Protein AF-L5MKH7-F1 (afdb_monomer)

Radius of gyration: 33.45 Å; Cα contacts (8 Å, |Δi|>4): 125; chains: 1; bounding box: 56×80×79 Å

Solvent-accessible surface area (backbone atoms only — not comparable to full-atom values): 9484 Å² total; per-residue (Å²): 92,36,22,40,96,85,32,72,71,40,49,62,42,50,81,68,55,68,74,52,96,95,41,61,68,57,68,77,63,42,75,73,39,58,32,54,91,97,32,40,21,28,35,44,49,74,45,90,51,92,74,66,43,78,49,75,42,75,65,68,47,68,37,52,95,74,58,90,69,79,82,78,79,76,71,70,81,72,70,78,72,86,74,72,82,75,89,72,65,90,83,62,78,88,72,82,73,79,80,83,74,78,87,74,82,89,78,89,82,89,82,89,88,79,89,77,92,77,86,88,89,83,74,96,78,76,82,82,83,90,86,88,79,137

Nearest PDB structures (foldseek):
  3wtw-assembly1_A  TM=1.003E+00  e=3.083E-09  Mus musculus
  4l18-assembly1_A  TM=1.006E+00  e=6.852E-09  Mus musculus
  3wtu-assembly2_F  TM=1.003E+00  e=6.443E-09  Mus musculus
  3wts-assembly1_A  TM=1.004E+00  e=6.443E-09  Mus musculus
  4l0z-assembly1_A  TM=9.399E-01  e=3.486E-09  Mus musculus

InterPro domains:
  IPR000040 Acute myeloid leukemia 1 protein (AML1)/Runt [PR00967] (5-26)
  IPR000040 Acute myeloid leukemia 1 protein (AML1)/Runt [PR00967] (27-48)
  IPR000040 Acute myeloid leukemia 1 protein (AML1)/Runt [PR00967] (49-71)
  IPR000040 Acute myeloid leukemia 1 protein (AML1)/Runt [PTHR11950] (1-76)
  IPR008967 p53-like transcription factor, DNA-binding domain superfamily [SSF49417] (1-72)
  IPR012346 p53/RUNT-type transcription factor, DNA-binding domain superfamily [G3DSA:2.60.40.720] (1-79)
  IPR013524 Runt domain [PF00853] (1-73)
  IPR013524 Runt domain [PS51062] (1-73)

Organism: Myotis davidii (NCBI:txid225400)

Structure (mmCIF, N/CA/C/O backbone):
data_AF-L5MKH7-F1
#
_entry.id   AF-L5MKH7-F1
#
loop_
_atom_site.group_PDB
_atom_site.id
_atom_site.type_symbol
_atom_site.label_atom_id
_atom_site.label_alt_id
_atom_site.label_comp_id
_atom_site.label_asym_id
_atom_site.label_entity_id
_atom_site.label_seq_id
_atom_site.pdbx_PDB_ins_code
_atom_site.Cartn_x
_atom_site.Cartn_y
_atom_site.Cartn_z
_atom_site.occupancy
_atom_site.B_iso_or_equiv
_atom_site.auth_seq_id
_atom_site.auth_comp_id
_atom_site.auth_asym_id
_atom_site.auth_atom_id
_atom_site.pdbx_PDB_model_num
ATOM 1 N N . MET A 1 1 ? -1.348 2.258 4.300 1.00 97.75 1 MET A N 1
ATOM 2 C CA . MET A 1 1 ? -1.123 2.761 2.923 1.00 97.75 1 MET A CA 1
ATOM 3 C C . MET A 1 1 ? 0.370 2.754 2.624 1.00 97.75 1 MET A C 1
ATOM 5 O O . MET A 1 1 ? 1.157 2.694 3.566 1.00 97.75 1 MET A O 1
ATOM 9 N N . ALA A 1 2 ? 0.755 2.807 1.351 1.00 98.69 2 ALA A N 1
ATOM 10 C CA . ALA A 1 2 ? 2.147 2.910 0.920 1.00 98.69 2 ALA A CA 1
ATOM 11 C C . ALA A 1 2 ? 2.246 3.872 -0.269 1.00 98.69 2 ALA A C 1
ATOM 13 O O . ALA A 1 2 ? 1.398 3.807 -1.154 1.00 98.69 2 ALA A O 1
ATOM 14 N N . GLY A 1 3 ? 3.257 4.737 -0.297 1.00 98.75 3 GLY A N 1
ATOM 15 C CA . GLY A 1 3 ? 3.422 5.692 -1.393 1.00 98.75 3 GLY A CA 1
ATOM 16 C C . GLY A 1 3 ? 4.777 6.394 -1.415 1.00 98.75 3 GLY A C 1
ATOM 17 O O . GLY A 1 3 ? 5.546 6.320 -0.451 1.00 98.75 3 GLY A O 1
ATOM 18 N N . ASN A 1 4 ? 5.092 7.024 -2.546 1.00 98.75 4 ASN A N 1
ATOM 19 C CA . ASN A 1 4 ? 6.253 7.888 -2.778 1.00 98.75 4 ASN A CA 1
ATOM 20 C C . ASN A 1 4 ? 6.036 8.776 -4.024 1.00 98.75 4 ASN A C 1
ATOM 22 O O . ASN A 1 4 ? 4.944 8.796 -4.587 1.00 98.75 4 ASN A O 1
ATOM 26 N N . ASP A 1 5 ? 7.083 9.472 -4.475 1.00 98.19 5 ASP A N 1
ATOM 27 C CA . ASP A 1 5 ? 7.014 10.401 -5.615 1.00 98.19 5 ASP A CA 1
ATOM 28 C C . ASP A 1 5 ? 6.689 9.733 -6.964 1.00 98.19 5 ASP A C 1
ATOM 30 O O . ASP A 1 5 ? 6.212 10.400 -7.875 1.00 98.19 5 ASP A O 1
ATOM 34 N N . GLU A 1 6 ? 6.966 8.433 -7.134 1.00 97.94 6 GLU A N 1
ATOM 35 C CA . GLU A 1 6 ? 6.632 7.712 -8.378 1.00 97.94 6 GLU A CA 1
ATOM 36 C C . GLU A 1 6 ? 5.246 7.087 -8.340 1.00 97.94 6 GLU A C 1
ATOM 38 O O . GLU A 1 6 ? 4.587 6.950 -9.368 1.00 97.94 6 GLU A O 1
ATOM 43 N N . ASN A 1 7 ? 4.815 6.668 -7.158 1.00 98.38 7 ASN A N 1
ATOM 44 C CA . ASN A 1 7 ? 3.531 6.039 -6.960 1.00 98.38 7 ASN A CA 1
ATOM 45 C C . ASN A 1 7 ? 2.938 6.575 -5.662 1.00 98.38 7 ASN A C 1
ATOM 47 O O . ASN A 1 7 ? 3.249 6.093 -4.571 1.00 98.38 7 ASN A O 1
ATOM 51 N N . TYR A 1 8 ? 2.106 7.607 -5.812 1.00 98.38 8 TYR A N 1
ATOM 52 C CA . TYR A 1 8 ? 1.513 8.352 -4.704 1.00 98.38 8 TYR A CA 1
ATOM 53 C C . TYR A 1 8 ? 0.721 7.449 -3.749 1.00 98.38 8 TYR A C 1
ATOM 55 O O . TYR A 1 8 ? 0.785 7.627 -2.534 1.00 98.38 8 TYR A O 1
ATOM 63 N N . SER A 1 9 ? 0.015 6.450 -4.288 1.00 98.25 9 SER A N 1
ATOM 64 C CA . SER A 1 9 ? -0.755 5.480 -3.511 1.00 98.25 9 SER A CA 1
ATOM 65 C C . SER A 1 9 ? -0.691 4.111 -4.178 1.00 98.25 9 SER A C 1
ATOM 67 O O . SER A 1 9 ? -1.387 3.831 -5.154 1.00 98.25 9 SER A O 1
ATOM 69 N N . ALA A 1 10 ? 0.182 3.256 -3.656 1.00 98.56 10 ALA A N 1
ATOM 70 C CA . ALA A 1 10 ? 0.406 1.930 -4.193 1.00 98.56 10 ALA A CA 1
ATOM 71 C C . ALA A 1 10 ? -0.754 0.985 -3.871 1.00 98.56 10 ALA A C 1
ATOM 73 O O . ALA A 1 10 ? -1.276 0.969 -2.755 1.00 98.56 10 ALA A O 1
ATOM 74 N N . GLU A 1 11 ? -1.094 0.126 -4.831 1.00 98.69 11 GLU A N 1
ATOM 75 C CA . GLU A 1 11 ? -2.046 -0.955 -4.611 1.00 98.69 11 GLU A CA 1
ATOM 76 C C . GLU A 1 11 ? -1.488 -1.967 -3.598 1.00 98.69 11 GLU A C 1
ATOM 78 O O . GLU A 1 11 ? -0.362 -2.467 -3.733 1.00 98.69 11 GLU A O 1
ATOM 83 N N . LEU A 1 12 ? -2.300 -2.280 -2.590 1.00 98.75 12 LEU A N 1
ATOM 84 C CA . LEU A 1 12 ? -2.004 -3.239 -1.533 1.00 98.75 12 LEU A CA 1
ATOM 85 C C . LEU A 1 12 ? -3.123 -4.278 -1.452 1.00 98.75 12 LEU A C 1
ATOM 87 O O . LEU A 1 12 ? -4.291 -3.964 -1.671 1.00 98.75 12 LEU A O 1
ATOM 91 N N . ARG A 1 13 ? -2.780 -5.500 -1.043 1.00 98.75 13 ARG A N 1
ATOM 92 C CA . ARG A 1 13 ? -3.757 -6.535 -0.675 1.00 98.75 13 ARG A CA 1
ATOM 93 C C . ARG A 1 13 ? -3.652 -6.831 0.812 1.00 98.75 13 ARG A C 1
ATOM 95 O O . ARG A 1 13 ? -2.552 -6.824 1.360 1.00 98.75 13 ARG A O 1
ATOM 102 N N . ASN A 1 14 ? -4.794 -7.101 1.444 1.00 98.56 14 ASN A N 1
ATOM 103 C CA . ASN A 1 14 ? -4.900 -7.408 2.876 1.00 98.56 14 ASN A CA 1
ATOM 104 C C . ASN A 1 14 ? -4.298 -6.303 3.769 1.00 98.56 14 ASN A C 1
ATOM 106 O O . ASN A 1 14 ? -3.622 -6.568 4.760 1.00 98.56 14 ASN A O 1
ATOM 110 N N . ALA A 1 15 ? -4.536 -5.039 3.401 1.00 98.56 15 ALA A N 1
ATOM 111 C CA . ALA A 1 15 ? -3.959 -3.854 4.043 1.00 98.56 15 ALA A CA 1
ATOM 112 C C . ALA A 1 15 ? -4.721 -3.354 5.282 1.00 98.56 15 ALA A C 1
ATOM 114 O O . ALA A 1 15 ? -4.482 -2.239 5.747 1.00 98.56 15 ALA A O 1
ATOM 115 N N . THR A 1 16 ? -5.619 -4.172 5.827 1.00 98.56 16 THR A N 1
ATOM 116 C CA . THR A 1 16 ? -6.414 -3.864 7.017 1.00 98.56 16 THR A CA 1
ATOM 117 C C . THR A 1 16 ? -6.338 -5.039 7.980 1.00 98.56 16 THR A C 1
ATOM 119 O O . THR A 1 16 ? -6.449 -6.192 7.571 1.00 98.56 16 THR A O 1
ATOM 122 N N . ALA A 1 17 ? -6.149 -4.744 9.262 1.00 98.56 17 ALA A N 1
ATOM 123 C CA . ALA A 1 17 ? -6.138 -5.726 10.335 1.00 98.56 17 ALA A CA 1
ATOM 124 C C . ALA A 1 17 ? -6.850 -5.153 11.562 1.00 98.56 17 ALA A C 1
ATOM 126 O O . ALA A 1 17 ? -6.769 -3.953 11.828 1.00 98.56 17 ALA A O 1
ATOM 127 N N . ALA A 1 18 ? -7.529 -6.016 12.316 1.00 98.31 18 ALA A N 1
ATOM 128 C CA . ALA A 1 18 ? -8.102 -5.646 13.602 1.00 98.31 18 ALA A CA 1
ATOM 129 C C . ALA A 1 18 ? -7.014 -5.637 14.686 1.00 98.31 18 ALA A C 1
ATOM 131 O O . ALA A 1 18 ? -6.153 -6.519 14.727 1.00 98.31 18 ALA A O 1
ATOM 132 N N . MET A 1 19 ? -7.070 -4.649 15.577 1.00 98.38 19 MET A N 1
ATOM 133 C CA . MET A 1 19 ? -6.219 -4.590 16.763 1.00 98.38 19 MET A CA 1
ATOM 134 C C . MET A 1 19 ? -6.730 -5.586 17.813 1.00 98.38 19 MET A C 1
ATOM 136 O O . MET A 1 19 ? -7.913 -5.574 18.147 1.00 98.38 19 MET A O 1
ATOM 140 N N . LYS A 1 20 ? -5.851 -6.426 18.365 1.00 98.12 20 LYS A N 1
ATOM 141 C CA . LYS A 1 20 ? -6.164 -7.327 19.483 1.00 98.12 20 LYS A CA 1
ATOM 142 C C . LYS A 1 20 ? -4.968 -7.406 20.420 1.00 98.12 20 LYS A C 1
ATOM 144 O O . LYS A 1 20 ? -3.861 -7.668 19.967 1.00 98.12 20 LYS A O 1
ATOM 149 N N . ASN A 1 21 ? -5.187 -7.205 21.719 1.00 97.94 21 ASN A N 1
ATOM 150 C CA . ASN A 1 21 ? -4.121 -7.232 22.729 1.00 97.94 21 ASN A CA 1
ATOM 151 C C . ASN A 1 21 ? -2.931 -6.334 22.337 1.00 97.94 21 ASN A C 1
ATOM 153 O O . ASN A 1 21 ? -1.787 -6.775 22.356 1.00 97.94 21 ASN A O 1
ATOM 157 N N . GLN A 1 22 ? -3.217 -5.094 21.919 1.00 98.00 22 GLN A N 1
ATOM 158 C CA . GLN A 1 22 ? -2.225 -4.113 21.453 1.00 98.00 22 GLN A CA 1
ATOM 159 C C . GLN A 1 22 ? -1.450 -4.498 20.177 1.00 98.00 22 GLN A C 1
ATOM 161 O O . GLN A 1 22 ? -0.501 -3.808 19.811 1.00 98.00 22 GLN A O 1
ATOM 166 N N . VAL A 1 23 ? -1.854 -5.561 19.470 1.00 98.19 23 VAL A N 1
ATOM 167 C CA . VAL A 1 23 ? -1.215 -6.006 18.226 1.00 98.19 23 VAL A CA 1
ATOM 168 C C . VAL A 1 23 ? -2.235 -6.082 17.090 1.00 98.19 23 VAL A C 1
ATOM 170 O O . VAL A 1 23 ? -3.231 -6.800 17.166 1.00 98.19 23 VAL A O 1
ATOM 173 N N . ALA A 1 24 ? -1.961 -5.378 15.991 1.00 98.62 24 ALA A N 1
ATOM 174 C CA . ALA A 1 24 ? -2.672 -5.546 14.727 1.00 98.62 24 ALA A CA 1
ATOM 175 C C . ALA A 1 24 ? -1.832 -6.435 13.804 1.00 98.62 24 ALA A C 1
ATOM 177 O O . ALA A 1 24 ? -0.822 -6.004 13.246 1.00 98.62 24 ALA A O 1
ATOM 178 N N . ARG A 1 25 ? -2.228 -7.704 13.662 1.00 98.50 25 ARG A N 1
ATOM 179 C CA . ARG A 1 25 ? -1.523 -8.663 12.805 1.00 98.50 25 ARG A CA 1
ATOM 180 C C . ARG A 1 25 ? -2.178 -8.710 11.432 1.00 98.50 25 ARG A C 1
ATOM 182 O O . ARG A 1 25 ? -3.265 -9.258 11.277 1.00 98.50 25 ARG A O 1
ATOM 189 N N . PHE A 1 26 ? -1.478 -8.196 10.432 1.00 98.69 26 PHE A N 1
ATOM 190 C CA . PHE A 1 26 ? -1.881 -8.361 9.042 1.00 98.69 26 PHE A CA 1
ATOM 191 C C . PHE A 1 26 ? -1.652 -9.809 8.609 1.00 98.69 26 PHE A C 1
ATOM 193 O O . PHE A 1 26 ? -0.570 -10.369 8.806 1.00 98.69 26 PHE A O 1
ATOM 200 N N . ASN A 1 27 ? -2.680 -10.430 8.040 1.00 98.31 27 ASN A N 1
ATOM 201 C CA . ASN A 1 27 ? -2.568 -11.758 7.461 1.00 98.31 27 ASN A CA 1
ATOM 202 C C . ASN A 1 27 ? -2.218 -11.608 5.981 1.00 98.31 27 ASN A C 1
ATOM 204 O O . ASN A 1 27 ? -3.043 -11.136 5.206 1.00 98.31 27 ASN A O 1
ATOM 208 N N . ASP A 1 28 ? -0.986 -11.980 5.621 1.00 98.50 28 ASP A N 1
ATOM 209 C CA . ASP A 1 28 ? -0.523 -11.959 4.230 1.00 98.50 28 ASP A CA 1
ATOM 210 C C . ASP A 1 28 ? -0.679 -10.573 3.569 1.00 98.50 28 ASP A C 1
ATOM 212 O O . ASP A 1 28 ? -1.312 -10.421 2.524 1.00 98.50 28 ASP A O 1
ATOM 216 N N . LEU A 1 29 ? -0.137 -9.533 4.211 1.00 98.75 29 LEU A N 1
ATOM 217 C CA . LEU A 1 29 ? -0.044 -8.199 3.614 1.00 98.75 29 LEU A CA 1
ATOM 218 C C . LEU A 1 29 ? 0.830 -8.261 2.358 1.00 98.75 29 LEU A C 1
ATOM 220 O O . LEU A 1 29 ? 1.988 -8.676 2.435 1.00 98.75 29 LEU A O 1
ATOM 224 N N . ARG A 1 30 ? 0.314 -7.790 1.219 1.00 98.62 30 ARG A N 1
ATOM 225 C CA . ARG A 1 30 ? 1.069 -7.763 -0.042 1.00 98.62 30 ARG A CA 1
ATOM 226 C C . ARG A 1 30 ? 1.092 -6.385 -0.670 1.00 98.62 30 ARG A C 1
ATOM 228 O O . ARG A 1 30 ? 0.118 -5.636 -0.607 1.00 98.62 30 ARG A O 1
ATOM 235 N N . PHE A 1 31 ? 2.191 -6.117 -1.360 1.00 98.75 31 PHE A N 1
ATOM 236 C CA . PHE A 1 31 ? 2.374 -4.945 -2.201 1.00 98.75 31 PHE A CA 1
ATOM 237 C C . PHE A 1 31 ? 2.225 -5.371 -3.659 1.00 98.75 31 PHE A C 1
ATOM 239 O O . PHE A 1 31 ? 2.982 -6.218 -4.129 1.00 98.75 31 PHE A O 1
ATOM 246 N N . VAL A 1 32 ? 1.240 -4.807 -4.354 1.00 98.38 32 VAL A N 1
ATOM 247 C CA . VAL A 1 32 ? 1.026 -5.032 -5.792 1.00 98.38 32 VAL A CA 1
ATOM 248 C C . VAL A 1 32 ? 1.675 -3.898 -6.586 1.00 98.38 32 VAL A C 1
ATOM 250 O O . VAL A 1 32 ? 2.378 -4.140 -7.568 1.00 98.38 32 VAL A O 1
ATOM 253 N N . GLY A 1 33 ? 1.526 -2.657 -6.111 1.00 98.31 33 GLY A N 1
ATOM 254 C CA . GLY A 1 33 ? 2.202 -1.496 -6.681 1.00 98.31 33 GLY A CA 1
ATOM 255 C C . GLY A 1 33 ? 3.725 -1.552 -6.503 1.00 98.31 33 GLY A C 1
ATOM 256 O O . GLY A 1 33 ? 4.235 -1.901 -5.439 1.00 98.31 33 GLY A O 1
ATOM 257 N N . ARG A 1 34 ? 4.468 -1.167 -7.546 1.00 98.50 34 ARG A N 1
ATOM 258 C CA . ARG A 1 34 ? 5.938 -1.061 -7.519 1.00 98.50 34 ARG A CA 1
ATOM 259 C C . ARG A 1 34 ? 6.366 0.300 -6.979 1.00 98.50 34 ARG A C 1
ATOM 261 O O . ARG A 1 34 ? 5.709 1.298 -7.261 1.00 98.50 34 ARG A O 1
ATOM 268 N N . SER A 1 35 ? 7.485 0.336 -6.258 1.00 98.69 35 SER A N 1
ATOM 269 C CA . SER A 1 35 ? 8.003 1.565 -5.639 1.00 98.69 35 SER A CA 1
ATOM 270 C C . SER A 1 35 ? 8.983 2.345 -6.511 1.00 98.69 35 SER A C 1
ATOM 272 O O . SER A 1 35 ? 9.353 3.452 -6.132 1.00 98.69 35 SER A O 1
ATOM 274 N N . GLY A 1 36 ? 9.430 1.773 -7.632 1.00 98.44 36 GLY A N 1
ATOM 275 C CA 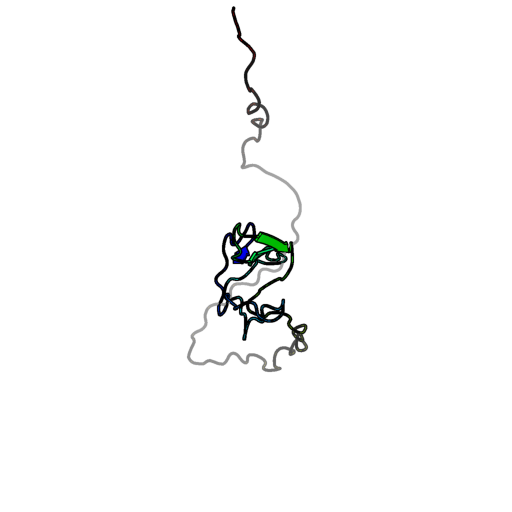. GLY A 1 36 ? 10.404 2.403 -8.527 1.00 98.44 36 GLY A CA 1
ATOM 276 C C . GLY A 1 36 ? 11.817 1.830 -8.453 1.00 98.44 36 GLY A C 1
ATOM 277 O O . GLY A 1 36 ? 12.195 1.128 -7.509 1.00 98.44 36 GLY A O 1
ATOM 278 N N . ARG A 1 37 ? 12.640 2.122 -9.469 1.00 97.62 37 ARG A N 1
ATOM 279 C CA . ARG A 1 37 ? 14.051 1.696 -9.486 1.00 97.62 37 ARG A CA 1
ATOM 280 C C . ARG A 1 37 ? 14.832 2.494 -8.444 1.00 97.62 37 ARG A C 1
ATOM 282 O O . ARG A 1 37 ? 14.964 3.703 -8.554 1.00 97.62 37 ARG A O 1
ATOM 289 N N . GLY A 1 38 ? 15.387 1.799 -7.451 1.00 97.69 38 GLY A N 1
ATOM 290 C CA . GLY A 1 38 ? 16.185 2.430 -6.392 1.00 97.69 38 GLY A CA 1
ATOM 291 C C . GLY A 1 38 ? 15.370 3.257 -5.391 1.00 97.69 38 GLY A C 1
ATOM 292 O O . GLY A 1 38 ? 15.965 3.932 -4.559 1.00 97.69 38 GLY A O 1
ATOM 293 N N . LYS A 1 39 ? 14.033 3.189 -5.440 1.00 98.56 39 LYS A N 1
ATOM 294 C CA . LYS A 1 39 ? 13.133 3.949 -4.568 1.00 98.56 39 LYS A CA 1
ATOM 295 C C . LYS A 1 39 ? 12.351 3.030 -3.640 1.00 98.56 39 LYS A C 1
ATOM 297 O O . LYS A 1 39 ? 11.961 1.931 -4.031 1.00 98.56 39 LYS A O 1
ATOM 302 N N . SER A 1 40 ? 12.102 3.497 -2.423 1.00 98.81 40 SER A N 1
ATOM 303 C CA . SER A 1 40 ? 11.302 2.796 -1.414 1.00 98.81 40 SER A CA 1
ATOM 304 C C . SER A 1 40 ? 9.961 3.495 -1.214 1.00 98.81 40 SER A C 1
ATOM 306 O O . SER A 1 40 ? 9.839 4.697 -1.452 1.00 98.81 40 SER A O 1
ATOM 308 N N . PHE A 1 41 ? 8.963 2.759 -0.744 1.00 98.88 41 PHE A N 1
ATOM 309 C CA . PHE A 1 41 ? 7.737 3.336 -0.217 1.00 98.88 41 PHE A CA 1
ATOM 310 C C . PHE A 1 41 ? 7.941 3.918 1.177 1.00 98.88 41 PHE A C 1
ATOM 312 O O . PHE A 1 41 ? 8.712 3.398 1.987 1.00 98.88 41 PHE A O 1
ATOM 319 N N . THR A 1 42 ? 7.183 4.968 1.462 1.00 98.88 42 THR A N 1
ATOM 320 C CA . THR A 1 42 ? 6.826 5.382 2.814 1.00 98.88 42 THR A CA 1
ATOM 321 C C . THR A 1 42 ? 5.510 4.702 3.183 1.00 98.88 42 THR A C 1
ATOM 323 O O . THR A 1 42 ? 4.563 4.727 2.396 1.00 98.88 42 THR A O 1
ATOM 326 N N . LEU A 1 43 ? 5.448 4.067 4.355 1.00 98.75 43 LEU A N 1
ATOM 327 C CA . LEU A 1 43 ? 4.217 3.473 4.876 1.00 98.75 43 LEU A CA 1
ATOM 328 C C . LEU A 1 43 ? 3.496 4.470 5.773 1.00 98.75 43 LEU A C 1
ATOM 330 O O . LEU A 1 43 ? 4.115 5.080 6.639 1.00 98.75 43 LEU A O 1
ATOM 334 N N . THR A 1 44 ? 2.183 4.558 5.615 1.00 98.75 44 THR A N 1
ATOM 335 C CA . THR A 1 44 ? 1.293 5.278 6.530 1.00 98.75 44 THR A CA 1
ATOM 336 C C . THR A 1 44 ? 0.409 4.255 7.224 1.00 98.75 44 THR A C 1
ATOM 338 O O . THR A 1 44 ? -0.388 3.568 6.573 1.00 98.75 44 THR A O 1
ATOM 341 N N . ILE A 1 45 ? 0.583 4.123 8.535 1.00 98.69 45 ILE A N 1
ATOM 342 C CA . ILE A 1 45 ? -0.162 3.217 9.403 1.00 98.69 45 ILE A CA 1
ATOM 343 C C . ILE A 1 45 ? -1.182 4.059 10.158 1.00 98.69 45 ILE A C 1
ATOM 345 O O . ILE A 1 45 ? -0.820 4.928 10.947 1.00 98.69 45 ILE A O 1
ATOM 349 N N . THR A 1 46 ? -2.459 3.792 9.914 1.00 98.62 46 THR A N 1
ATOM 350 C CA . THR A 1 46 ? -3.565 4.465 10.595 1.00 98.62 46 THR A CA 1
ATOM 351 C C . THR A 1 46 ? -4.186 3.502 11.592 1.00 98.62 46 THR A C 1
ATOM 353 O O . THR A 1 46 ? -4.615 2.410 11.217 1.00 98.62 46 THR A O 1
ATOM 356 N N . VAL A 1 47 ? -4.251 3.912 12.856 1.00 98.56 47 VAL A N 1
ATOM 357 C CA . VAL A 1 47 ? -5.008 3.224 13.901 1.00 98.56 47 VAL A CA 1
ATOM 358 C C . VAL A 1 47 ? -6.304 3.999 14.112 1.00 98.56 47 VAL A C 1
ATOM 360 O O . VAL A 1 47 ? -6.289 5.161 14.520 1.00 98.56 47 VAL A O 1
ATOM 363 N N . PHE A 1 48 ? -7.434 3.360 13.809 1.00 98.38 48 PHE A N 1
ATOM 364 C CA . PHE A 1 48 ? -8.768 3.961 13.899 1.00 98.38 48 PHE A CA 1
ATOM 365 C C . PHE A 1 48 ? -9.278 4.007 15.348 1.00 98.38 48 PHE A C 1
ATOM 367 O O . PHE A 1 48 ? -10.204 3.295 15.725 1.00 98.38 48 PHE A O 1
ATOM 374 N N . THR A 1 49 ? -8.640 4.833 16.174 1.00 98.25 49 THR A N 1
ATOM 375 C CA . THR A 1 49 ? -9.164 5.278 17.474 1.00 98.25 49 THR A CA 1
ATOM 376 C C . THR A 1 49 ? -10.011 6.544 17.309 1.00 98.25 49 THR A C 1
ATOM 378 O O . THR A 1 49 ? -10.156 7.056 16.199 1.00 98.25 49 THR A O 1
ATOM 381 N N . ASN A 1 50 ? -10.558 7.074 18.406 1.00 97.19 50 ASN A N 1
ATOM 382 C CA . ASN A 1 50 ? -11.179 8.397 18.426 1.00 97.19 50 ASN A CA 1
ATOM 383 C C . ASN A 1 50 ? -10.388 9.331 19.368 1.00 97.19 50 ASN A C 1
ATOM 385 O O . ASN A 1 50 ? -10.498 9.157 20.583 1.00 97.19 50 ASN A O 1
ATOM 389 N N . PRO A 1 51 ? -9.577 10.276 18.849 1.00 98.06 51 PRO A N 1
ATOM 390 C CA . PRO A 1 51 ? -9.326 10.564 17.429 1.00 98.06 51 PRO A CA 1
ATOM 391 C C . PRO A 1 51 ? -8.421 9.514 16.745 1.00 98.06 51 PRO A C 1
ATOM 393 O O . PRO A 1 51 ? -7.710 8.779 17.442 1.00 98.06 51 PRO A O 1
ATOM 396 N N . PRO A 1 52 ? -8.412 9.417 15.399 1.00 98.50 52 PRO A N 1
ATOM 397 C CA . PRO A 1 52 ? -7.506 8.525 14.676 1.00 98.50 52 PRO A CA 1
ATOM 398 C C . PRO A 1 52 ? -6.037 8.885 14.908 1.00 98.50 52 PRO A C 1
ATOM 400 O O . PRO A 1 52 ? -5.670 10.058 14.930 1.00 98.50 52 PRO A O 1
ATOM 403 N 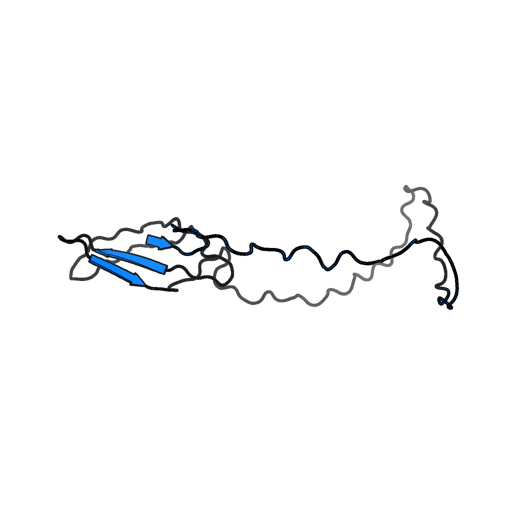N . GLN A 1 53 ? -5.185 7.871 15.030 1.00 98.56 53 GLN A N 1
ATOM 404 C CA . GLN A 1 53 ? -3.741 8.038 15.188 1.00 98.56 53 GLN A CA 1
ATOM 405 C C . GLN A 1 53 ? -3.023 7.593 13.915 1.00 98.56 53 GLN A C 1
ATOM 407 O O . GLN A 1 53 ? -3.367 6.564 13.328 1.00 98.56 53 GLN A O 1
ATOM 412 N N . VAL A 1 54 ? -2.018 8.356 13.486 1.00 98.56 54 VAL A N 1
ATOM 413 C CA . VAL A 1 54 ? -1.253 8.079 12.264 1.00 98.56 54 VAL A CA 1
ATOM 414 C C . VAL A 1 54 ? 0.231 7.998 12.592 1.00 98.56 54 VAL A C 1
ATOM 416 O O . VAL A 1 54 ? 0.795 8.921 13.172 1.00 98.56 54 VAL A O 1
ATOM 419 N N . ALA A 1 55 ? 0.862 6.902 12.183 1.00 98.62 55 ALA A N 1
ATOM 420 C CA . ALA A 1 55 ? 2.302 6.711 12.239 1.00 98.62 55 ALA A CA 1
ATOM 421 C C . ALA A 1 55 ? 2.855 6.517 10.825 1.00 98.62 55 ALA A C 1
ATOM 423 O O . ALA A 1 55 ? 2.271 5.802 10.007 1.00 98.62 55 ALA A O 1
ATOM 424 N N . THR A 1 56 ? 4.002 7.129 10.545 1.00 98.62 56 THR A N 1
ATOM 425 C CA . THR A 1 56 ? 4.639 7.074 9.227 1.00 98.62 56 THR A CA 1
ATOM 426 C C . THR A 1 56 ? 5.994 6.395 9.332 1.00 98.62 56 THR A C 1
ATOM 428 O O . THR A 1 56 ? 6.804 6.751 10.184 1.00 98.62 56 THR A O 1
ATOM 431 N N . TYR A 1 57 ? 6.261 5.438 8.445 1.00 98.75 57 TYR A N 1
ATOM 432 C CA . TYR A 1 57 ? 7.562 4.790 8.337 1.00 98.75 57 TYR A CA 1
ATOM 433 C C . TYR A 1 57 ? 8.187 5.070 6.971 1.00 98.75 57 TYR A C 1
ATOM 435 O O . TYR A 1 57 ? 7.794 4.512 5.944 1.00 98.75 57 TYR A O 1
ATOM 443 N N . HIS A 1 58 ? 9.159 5.977 6.961 1.00 98.75 58 HIS A N 1
ATOM 444 C CA . HIS A 1 58 ? 9.827 6.433 5.749 1.00 98.75 58 HIS A CA 1
ATOM 445 C C . HIS A 1 58 ? 10.808 5.400 5.198 1.00 98.75 58 HIS A C 1
ATOM 447 O O . HIS A 1 58 ? 11.553 4.772 5.948 1.00 98.75 58 HIS A O 1
ATOM 453 N N . ARG A 1 59 ? 10.860 5.294 3.863 1.00 98.31 59 ARG A N 1
ATOM 454 C CA . ARG A 1 59 ? 11.784 4.413 3.121 1.00 98.31 59 ARG A CA 1
ATOM 455 C C . ARG A 1 59 ? 11.742 2.946 3.583 1.00 98.31 59 ARG A C 1
ATOM 457 O O . ARG A 1 59 ? 12.758 2.260 3.539 1.00 98.31 59 ARG A O 1
ATOM 464 N N . ALA A 1 60 ? 10.569 2.472 3.989 1.00 98.56 60 ALA A N 1
ATOM 465 C CA . ALA A 1 60 ? 10.398 1.186 4.653 1.00 98.56 60 ALA A CA 1
ATOM 466 C C . ALA A 1 60 ? 10.704 -0.018 3.749 1.00 98.56 60 ALA A C 1
ATOM 468 O O . ALA A 1 60 ? 11.298 -0.991 4.202 1.00 98.56 60 ALA A O 1
ATOM 469 N N . ILE A 1 61 ? 10.289 0.017 2.476 1.00 98.69 61 ILE A N 1
ATOM 470 C CA . ILE A 1 61 ? 10.414 -1.147 1.589 1.00 98.69 61 ILE A CA 1
ATOM 471 C C . ILE A 1 61 ? 10.512 -0.752 0.119 1.00 98.69 61 ILE A C 1
ATOM 473 O O . ILE A 1 61 ? 9.820 0.156 -0.337 1.00 98.69 61 ILE A O 1
ATOM 477 N N . LYS A 1 62 ? 11.354 -1.458 -0.637 1.00 98.62 62 LYS A N 1
ATOM 478 C CA . LYS A 1 62 ? 11.424 -1.366 -2.098 1.00 98.62 62 LYS A CA 1
ATOM 479 C C . LYS A 1 62 ? 10.694 -2.552 -2.719 1.00 98.62 62 LYS A C 1
ATOM 481 O O . LYS A 1 62 ? 11.044 -3.695 -2.438 1.00 98.62 62 LYS A O 1
ATOM 486 N N . ILE A 1 63 ? 9.746 -2.274 -3.608 1.00 98.62 63 ILE A N 1
ATOM 487 C CA . ILE A 1 63 ? 8.952 -3.274 -4.321 1.00 98.62 63 ILE A CA 1
ATOM 488 C C . ILE A 1 63 ? 9.254 -3.197 -5.816 1.00 98.62 63 ILE A C 1
ATOM 490 O O . ILE A 1 63 ? 9.005 -2.192 -6.487 1.00 98.62 63 ILE A O 1
ATOM 494 N N . THR A 1 64 ? 9.786 -4.293 -6.346 1.00 98.00 64 THR A N 1
ATOM 495 C CA . THR A 1 64 ? 10.096 -4.496 -7.765 1.00 98.00 64 THR A CA 1
ATOM 496 C C . THR A 1 64 ? 9.545 -5.843 -8.213 1.00 98.00 64 THR A C 1
ATOM 498 O O . THR A 1 64 ? 9.365 -6.717 -7.377 1.00 98.00 64 THR A O 1
ATOM 501 N N . VAL A 1 65 ? 9.332 -6.037 -9.519 1.00 97.75 65 VAL A N 1
ATOM 502 C CA . VAL A 1 65 ? 8.791 -7.300 -10.071 1.00 97.75 65 VAL A CA 1
ATOM 503 C C . VAL A 1 65 ? 9.598 -8.516 -9.619 1.00 97.75 65 VAL A C 1
ATOM 505 O O . VAL A 1 65 ? 9.026 -9.467 -9.106 1.00 97.75 65 VAL A O 1
ATOM 508 N N . ASP A 1 66 ? 10.922 -8.449 -9.753 1.00 96.62 66 ASP A N 1
ATOM 509 C CA . ASP A 1 66 ? 11.805 -9.566 -9.400 1.00 96.62 66 ASP A CA 1
ATOM 510 C C . ASP A 1 66 ? 12.045 -9.702 -7.886 1.00 96.62 66 ASP A C 1
ATOM 512 O O . ASP A 1 66 ? 12.558 -10.721 -7.445 1.00 96.62 66 ASP A O 1
ATOM 516 N N . GLY A 1 67 ? 11.733 -8.676 -7.086 1.00 96.69 67 GLY A N 1
ATOM 517 C CA . GLY A 1 67 ? 12.216 -8.594 -5.703 1.00 96.69 67 GLY A CA 1
ATOM 518 C C . GLY A 1 67 ? 13.753 -8.687 -5.584 1.00 96.69 67 GLY A C 1
ATOM 519 O O . GLY A 1 67 ? 14.479 -8.312 -6.513 1.00 96.69 67 GLY A O 1
ATOM 520 N N . PRO A 1 68 ? 14.276 -9.124 -4.424 1.00 97.19 68 PRO A N 1
ATOM 521 C CA . PRO A 1 68 ? 15.665 -9.552 -4.287 1.00 97.19 68 PRO A CA 1
ATOM 522 C C . PRO A 1 68 ? 15.941 -10.727 -5.229 1.00 97.19 68 PRO A C 1
ATOM 524 O O . PRO A 1 68 ? 15.216 -11.716 -5.212 1.00 97.19 68 PRO A O 1
ATOM 527 N N . ARG A 1 69 ? 16.980 -10.610 -6.054 1.00 96.19 69 ARG A N 1
ATOM 528 C CA . ARG A 1 69 ? 17.319 -11.606 -7.071 1.00 96.19 69 ARG A CA 1
ATOM 529 C C . ARG A 1 69 ? 18.820 -11.843 -7.084 1.00 96.19 69 ARG A C 1
ATOM 531 O O . ARG A 1 69 ? 19.587 -10.882 -7.002 1.00 96.19 69 ARG A O 1
ATOM 538 N N . GLU A 1 70 ? 19.230 -13.096 -7.239 1.00 94.88 70 GLU A N 1
ATOM 539 C CA . GLU A 1 70 ? 20.629 -13.475 -7.409 1.00 94.88 70 GLU A CA 1
ATOM 540 C C . GLU A 1 70 ? 21.223 -12.827 -8.670 1.00 94.88 70 GLU A C 1
ATOM 542 O O . GLU A 1 70 ? 20.517 -12.623 -9.672 1.00 94.88 70 GLU A O 1
ATOM 547 N N . PRO A 1 71 ? 22.536 -12.532 -8.675 1.00 94.56 71 PRO A N 1
ATOM 548 C CA . PRO A 1 71 ? 23.224 -12.141 -9.893 1.00 94.56 71 PRO A CA 1
ATOM 549 C C . PRO A 1 71 ? 22.982 -13.184 -10.984 1.00 94.56 71 PRO A C 1
ATOM 551 O O . PRO A 1 71 ? 23.189 -14.383 -10.785 1.00 94.56 71 PRO A O 1
ATOM 554 N N . ARG A 1 72 ? 22.534 -12.741 -12.161 1.00 88.81 72 ARG A N 1
ATOM 555 C CA . ARG A 1 72 ? 22.398 -13.650 -13.300 1.00 88.81 72 ARG A CA 1
ATOM 556 C C . ARG A 1 72 ? 23.799 -14.087 -13.711 1.00 88.81 72 ARG A C 1
ATOM 558 O O . ARG A 1 72 ? 24.612 -13.243 -14.076 1.00 88.81 72 ARG A O 1
ATOM 565 N N . ASN A 1 73 ? 24.067 -15.391 -13.657 1.00 82.50 73 ASN A N 1
ATOM 566 C CA . ASN A 1 73 ? 25.299 -15.953 -14.192 1.00 82.50 73 ASN A CA 1
ATOM 567 C C . ASN A 1 73 ? 25.329 -15.651 -15.694 1.00 82.50 73 ASN A C 1
ATOM 569 O O . ASN A 1 73 ? 24.509 -16.169 -16.460 1.00 82.50 73 ASN A O 1
ATOM 573 N N . THR A 1 74 ? 26.232 -14.768 -16.107 1.00 71.50 74 THR A N 1
ATOM 574 C CA . THR A 1 74 ? 26.614 -14.624 -17.505 1.00 71.50 74 THR A CA 1
ATOM 575 C C . THR A 1 74 ? 27.283 -15.931 -17.885 1.00 71.50 74 THR A C 1
ATOM 577 O O . THR A 1 74 ? 28.492 -16.074 -17.703 1.00 71.50 74 THR A O 1
ATOM 580 N N . ARG A 1 75 ? 26.485 -16.912 -18.339 1.00 67.62 75 ARG A N 1
ATOM 581 C CA . ARG A 1 75 ? 27.018 -18.136 -18.932 1.00 67.62 75 ARG A CA 1
ATOM 582 C C . ARG A 1 7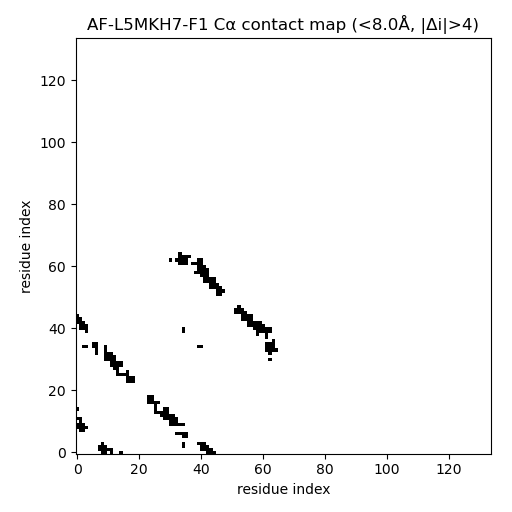5 ? 28.136 -17.705 -19.865 1.00 67.62 75 ARG A C 1
ATOM 584 O O . ARG A 1 75 ? 27.913 -16.834 -20.707 1.00 67.62 75 ARG A O 1
ATOM 591 N N . GLN A 1 76 ? 29.314 -18.273 -19.605 1.00 60.16 76 GLN A N 1
ATOM 592 C CA . GLN A 1 76 ? 30.496 -18.239 -20.452 1.00 60.16 76 GLN A CA 1
ATOM 593 C C . GLN A 1 76 ? 30.055 -18.012 -21.885 1.00 60.16 76 GLN A C 1
ATOM 595 O O . GLN A 1 76 ? 29.215 -18.777 -22.366 1.00 60.16 76 GLN A O 1
ATOM 600 N N . ILE A 1 77 ? 30.563 -16.937 -22.493 1.00 61.50 77 ILE A N 1
ATOM 601 C CA . ILE A 1 77 ? 30.492 -16.676 -23.928 1.00 61.50 77 ILE A CA 1
ATOM 602 C C . ILE A 1 77 ? 30.615 -18.041 -24.594 1.00 61.50 77 ILE A C 1
ATOM 604 O O . ILE A 1 77 ? 31.692 -18.632 -24.567 1.00 61.50 77 ILE A O 1
ATOM 608 N N . GLN A 1 78 ? 29.489 -18.600 -25.049 1.00 61.75 78 GLN A N 1
ATOM 609 C CA . GLN A 1 78 ? 29.524 -19.815 -25.839 1.00 61.75 78 GLN A CA 1
ATOM 610 C C . GLN A 1 78 ? 30.362 -19.392 -27.039 1.00 61.75 78 GLN A C 1
ATOM 612 O O . GLN A 1 78 ? 29.943 -18.449 -27.725 1.00 61.75 78 GLN A O 1
ATOM 617 N N . PRO A 1 79 ? 31.570 -19.954 -27.245 1.00 62.25 79 PRO A N 1
ATOM 618 C CA . PRO A 1 79 ? 32.267 -19.692 -28.485 1.00 62.25 79 PRO A CA 1
ATOM 619 C C . PRO A 1 79 ? 31.277 -20.022 -29.598 1.00 62.25 79 PRO A C 1
ATOM 621 O O . PRO A 1 79 ? 30.524 -20.996 -29.490 1.00 62.25 79 PRO A O 1
ATOM 624 N N . SER A 1 80 ? 31.204 -19.148 -30.603 1.00 62.91 80 SER A N 1
ATOM 625 C CA . SER A 1 80 ? 30.381 -19.388 -31.784 1.00 62.91 80 SER A CA 1
ATOM 626 C C . SER A 1 80 ? 30.558 -20.850 -32.203 1.00 62.91 80 SER A C 1
ATOM 628 O O . SER A 1 80 ? 31.709 -21.296 -32.283 1.00 62.91 80 SER A O 1
ATOM 630 N N . PRO A 1 81 ? 29.471 -21.609 -32.410 1.00 68.00 81 PRO A N 1
ATOM 631 C CA . PRO A 1 81 ? 29.587 -23.005 -32.793 1.00 68.00 81 PRO A CA 1
ATOM 632 C C . PRO A 1 81 ? 30.533 -23.171 -33.995 1.00 68.00 81 PRO A C 1
ATOM 634 O O . PRO A 1 81 ? 30.531 -22.310 -34.876 1.00 68.00 81 PRO A O 1
ATOM 637 N N . PRO A 1 82 ? 31.318 -24.258 -34.079 1.00 63.41 82 PRO A N 1
ATOM 638 C CA . PRO A 1 82 ? 32.364 -24.433 -35.090 1.00 63.41 82 PRO A CA 1
ATOM 639 C C . PRO A 1 82 ? 31.832 -24.708 -36.506 1.00 63.41 82 PRO A C 1
ATOM 641 O O . PRO A 1 82 ? 32.604 -25.115 -37.370 1.00 63.41 82 PRO A O 1
ATOM 644 N N . TRP A 1 83 ? 30.535 -24.514 -36.773 1.00 64.50 83 TRP A N 1
ATOM 645 C CA . TRP A 1 83 ? 30.021 -24.606 -38.135 1.00 64.50 83 TRP A CA 1
ATOM 646 C C . TRP A 1 83 ? 30.608 -23.457 -38.956 1.00 64.50 83 TRP A C 1
ATOM 648 O O . TRP A 1 83 ? 30.158 -22.314 -38.880 1.00 64.50 83 TRP A O 1
ATOM 658 N N . SER A 1 84 ? 31.624 -23.769 -39.758 1.00 61.59 84 SER A N 1
ATOM 659 C CA . SER A 1 84 ? 31.944 -22.992 -40.946 1.00 61.59 84 SER A CA 1
ATOM 660 C C . SER A 1 84 ? 30.678 -22.923 -41.793 1.00 61.59 84 SER A C 1
ATOM 662 O O . SER A 1 84 ? 30.104 -23.963 -42.121 1.00 61.59 84 SER A O 1
ATOM 664 N N . TYR A 1 85 ? 30.223 -21.716 -42.113 1.00 56.62 85 TYR A N 1
ATOM 665 C CA . TYR A 1 85 ? 29.142 -21.504 -43.065 1.00 56.62 85 TYR A CA 1
ATOM 666 C C . TYR A 1 85 ? 29.635 -21.965 -44.442 1.00 56.62 85 TYR A C 1
ATOM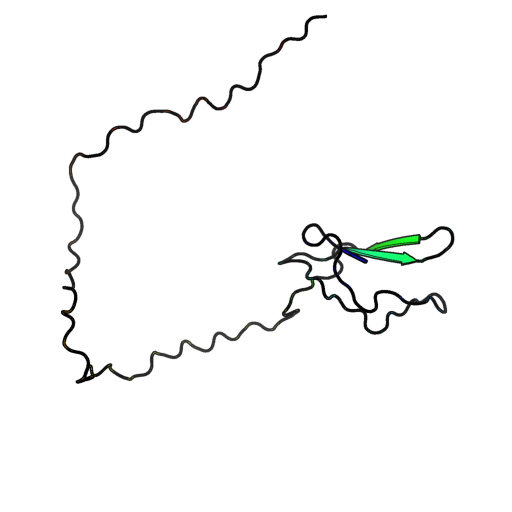 668 O O . TYR A 1 85 ? 30.191 -21.176 -45.201 1.00 56.62 85 TYR A O 1
ATOM 676 N N . ASP A 1 86 ? 29.511 -23.259 -44.737 1.00 58.97 86 ASP A N 1
ATOM 677 C CA . ASP A 1 86 ? 29.632 -23.738 -46.104 1.00 58.97 86 ASP A CA 1
ATOM 678 C C . ASP A 1 86 ? 28.401 -23.226 -46.850 1.00 58.97 86 ASP A C 1
ATOM 680 O O . ASP A 1 86 ? 27.258 -23.607 -46.588 1.00 58.97 86 ASP A O 1
ATOM 684 N N . GLN A 1 87 ? 28.641 -22.227 -47.685 1.00 50.62 87 GLN A N 1
ATOM 685 C CA . GLN A 1 87 ? 27.636 -21.417 -48.345 1.00 50.62 87 GLN A CA 1
ATOM 686 C C . GLN A 1 87 ? 27.060 -22.193 -49.537 1.00 50.62 87 GLN A C 1
ATOM 688 O O . GLN A 1 87 ? 27.270 -21.828 -50.688 1.00 50.62 87 GLN A O 1
ATOM 693 N N . SER A 1 88 ? 26.338 -23.284 -49.276 1.00 54.03 88 SER A N 1
ATOM 694 C CA . SER A 1 88 ? 25.727 -24.128 -50.312 1.00 54.03 88 SER A CA 1
ATOM 695 C C . SER A 1 88 ? 24.202 -24.230 -50.178 1.00 54.03 88 SER A C 1
ATOM 697 O O . SER A 1 88 ? 23.596 -25.278 -50.386 1.00 54.03 88 SER A O 1
ATOM 699 N N . TYR A 1 89 ? 23.528 -23.105 -49.915 1.00 50.72 89 TYR A N 1
ATOM 700 C CA . TYR A 1 89 ? 22.094 -22.999 -50.206 1.00 50.72 89 TYR A CA 1
ATOM 701 C C . TYR A 1 89 ? 21.893 -22.861 -51.721 1.00 50.72 89 TYR A C 1
ATOM 703 O O . TYR A 1 89 ? 21.826 -21.758 -52.254 1.00 50.72 89 TYR A O 1
ATOM 711 N N . GLN A 1 90 ? 21.752 -23.992 -52.415 1.00 52.38 90 GLN A N 1
ATOM 712 C CA . GLN A 1 90 ? 21.496 -24.073 -53.866 1.00 52.38 90 GLN A CA 1
ATOM 713 C C . GLN A 1 90 ? 20.182 -23.403 -54.336 1.00 52.38 90 GLN A C 1
ATOM 715 O O . GLN A 1 90 ? 19.901 -23.384 -55.528 1.00 52.38 90 GLN A O 1
ATOM 720 N N . TYR A 1 91 ? 19.377 -22.836 -53.431 1.00 52.19 91 TYR A N 1
ATOM 721 C CA . TYR A 1 91 ? 18.119 -22.150 -53.759 1.00 52.19 91 TYR A CA 1
ATOM 722 C C . TYR A 1 91 ? 18.177 -20.619 -53.672 1.00 52.19 91 TYR A C 1
ATOM 724 O O . TYR A 1 91 ? 17.209 -19.962 -54.053 1.00 52.19 91 TYR A O 1
ATOM 732 N N . LEU A 1 92 ? 19.280 -20.028 -53.200 1.00 57.34 92 LEU A N 1
ATOM 733 C CA . LEU A 1 92 ? 19.442 -18.575 -53.172 1.00 57.34 92 LEU A CA 1
ATOM 734 C C . LEU A 1 92 ? 20.472 -18.175 -54.232 1.00 57.34 92 LEU A C 1
ATOM 736 O O . LEU A 1 92 ? 21.674 -18.335 -54.032 1.00 57.34 92 LEU A O 1
ATOM 740 N N . GLY A 1 93 ? 19.994 -17.695 -55.384 1.00 55.59 93 GLY A N 1
ATOM 741 C CA . GLY A 1 93 ? 20.856 -17.157 -56.438 1.00 55.59 93 GLY A CA 1
ATOM 742 C C . GLY A 1 93 ? 21.795 -16.075 -55.894 1.00 55.59 93 GLY A C 1
ATOM 743 O O . GLY A 1 93 ? 21.438 -15.350 -54.963 1.00 55.59 93 GLY A O 1
ATOM 744 N N . SER A 1 94 ? 23.007 -15.989 -56.452 1.00 53.09 94 SER A N 1
ATOM 745 C CA . SER A 1 94 ? 24.072 -15.123 -55.943 1.00 53.09 94 SER A CA 1
ATOM 746 C C . SER A 1 94 ? 23.602 -13.673 -55.819 1.00 53.09 94 SER A C 1
ATOM 748 O O . SER A 1 94 ? 23.367 -12.994 -56.820 1.00 53.09 94 SER A O 1
ATOM 750 N N . ILE A 1 95 ? 23.516 -13.176 -54.591 1.00 55.91 95 ILE A N 1
ATOM 751 C CA . ILE A 1 95 ? 23.471 -11.740 -54.346 1.00 55.91 95 ILE A CA 1
ATOM 752 C C . ILE A 1 95 ? 24.927 -11.285 -54.423 1.00 55.91 95 ILE A C 1
ATOM 754 O O . ILE A 1 95 ? 25.766 -11.809 -53.690 1.00 55.91 95 ILE A O 1
ATOM 758 N N . ALA A 1 96 ? 25.246 -10.385 -55.355 1.00 50.97 96 ALA A N 1
ATOM 759 C CA . ALA A 1 96 ? 26.600 -9.867 -55.514 1.00 50.97 96 ALA A CA 1
ATOM 760 C C . ALA A 1 96 ? 27.110 -9.334 -54.166 1.00 50.97 96 ALA A C 1
ATOM 762 O O . ALA A 1 96 ? 26.490 -8.456 -53.562 1.00 50.97 96 ALA A O 1
ATOM 763 N N . SER A 1 97 ? 28.217 -9.894 -53.682 1.00 51.31 97 SER A N 1
ATOM 764 C CA . SER A 1 97 ? 28.866 -9.450 -52.453 1.00 51.31 97 SER A CA 1
ATOM 765 C C . SER A 1 97 ? 29.187 -7.955 -52.565 1.00 51.31 97 SER A C 1
ATOM 767 O O . SER A 1 97 ? 29.785 -7.554 -53.570 1.00 51.31 97 SER A O 1
ATOM 769 N N . PRO A 1 98 ? 28.833 -7.106 -51.582 1.00 47.66 98 PRO A N 1
ATOM 770 C CA . PRO A 1 98 ? 29.298 -5.729 -51.596 1.00 47.66 98 PRO A CA 1
ATOM 771 C C . PRO A 1 98 ? 30.830 -5.733 -51.557 1.00 47.66 98 PRO A C 1
ATOM 773 O O . PRO A 1 98 ? 31.443 -6.427 -50.745 1.00 47.66 98 PRO A O 1
ATOM 776 N N . SER A 1 99 ? 31.440 -4.985 -52.477 1.00 49.41 99 SER A N 1
ATOM 777 C CA . SER A 1 99 ? 32.890 -4.838 -52.586 1.00 49.41 99 SER A CA 1
ATOM 778 C C . SER A 1 99 ? 33.460 -4.354 -51.252 1.00 49.41 99 SER A C 1
ATOM 780 O O . SER A 1 99 ? 33.177 -3.239 -50.813 1.00 49.41 99 SER A O 1
ATOM 782 N N . VAL A 1 100 ? 34.270 -5.188 -50.600 1.00 52.69 100 VAL A N 1
ATOM 783 C CA . VAL A 1 100 ? 35.028 -4.794 -49.410 1.00 52.69 100 VAL A CA 1
ATOM 784 C C . VAL A 1 100 ? 36.104 -3.816 -49.872 1.00 52.69 100 VAL A C 1
ATOM 786 O O . VAL A 1 100 ? 37.095 -4.211 -50.481 1.00 52.69 100 VAL A O 1
ATOM 789 N N . HIS A 1 101 ? 35.896 -2.523 -49.634 1.00 39.69 101 HIS A N 1
ATOM 790 C CA . HIS A 1 101 ? 36.932 -1.529 -49.889 1.00 39.69 101 HIS A CA 1
ATOM 791 C C . HIS A 1 101 ? 38.076 -1.720 -48.877 1.00 39.69 101 HIS A C 1
ATOM 793 O O . HIS A 1 101 ? 37.811 -1.737 -47.671 1.00 39.69 101 HIS A O 1
ATOM 799 N N . PRO A 1 102 ? 39.342 -1.850 -49.316 1.00 38.53 102 PRO A N 1
ATOM 800 C CA . PRO A 1 102 ? 40.474 -1.785 -48.405 1.00 38.53 102 PRO A CA 1
ATOM 801 C C . PRO A 1 102 ? 40.511 -0.390 -47.770 1.00 38.53 102 PRO A C 1
ATOM 803 O O . PRO A 1 102 ? 40.406 0.622 -48.462 1.00 38.53 102 PRO A O 1
ATOM 806 N N . ALA A 1 103 ? 40.622 -0.342 -46.443 1.00 44.59 103 ALA A N 1
ATOM 807 C CA . ALA A 1 103 ? 40.691 0.897 -45.682 1.00 44.59 103 ALA A CA 1
ATOM 808 C C . ALA A 1 103 ? 41.930 1.707 -46.098 1.00 44.59 103 ALA A C 1
ATOM 810 O O . ALA A 1 103 ? 43.050 1.419 -45.680 1.00 44.59 103 ALA A O 1
ATOM 811 N N . THR A 1 104 ? 41.736 2.726 -46.931 1.00 47.00 104 THR A N 1
ATOM 812 C CA . THR A 1 104 ? 42.755 3.741 -47.208 1.00 47.00 104 THR A CA 1
ATOM 813 C C . THR A 1 104 ? 42.847 4.708 -46.022 1.00 47.00 104 THR A C 1
ATOM 815 O O . THR A 1 104 ? 41.807 5.203 -45.578 1.00 47.00 104 THR A O 1
ATOM 818 N N . PRO A 1 105 ? 44.049 5.021 -45.504 1.00 46.41 105 PRO A N 1
ATOM 819 C CA . PRO A 1 105 ? 44.204 5.974 -44.411 1.00 46.41 105 PRO A CA 1
ATOM 820 C C . PRO A 1 105 ? 43.911 7.402 -44.896 1.00 46.41 105 PRO A C 1
ATOM 822 O O . PRO A 1 105 ? 44.416 7.845 -45.928 1.00 46.41 105 PRO A O 1
ATOM 825 N N . ILE A 1 106 ? 43.085 8.128 -44.140 1.00 42.69 106 ILE A N 1
ATOM 826 C CA . ILE A 1 106 ? 42.704 9.520 -44.413 1.00 42.69 106 ILE A CA 1
ATOM 827 C C . ILE A 1 106 ? 43.935 10.421 -44.225 1.00 42.69 106 ILE A C 1
ATOM 829 O O . ILE A 1 106 ? 44.478 10.506 -43.125 1.00 42.69 106 ILE A O 1
ATOM 833 N N . SER A 1 107 ? 44.360 11.102 -45.293 1.00 35.84 107 SER A N 1
ATOM 834 C CA . SER A 1 107 ? 45.355 12.188 -45.250 1.00 35.84 107 SER A CA 1
ATOM 835 C C . SER A 1 107 ? 44.685 13.567 -45.396 1.00 35.84 107 SER A C 1
ATOM 837 O O . SER A 1 107 ? 43.577 13.651 -45.929 1.00 35.84 107 SER A O 1
ATOM 839 N N . PRO A 1 108 ? 45.314 14.650 -44.895 1.00 48.94 108 PRO A N 1
ATOM 840 C CA . PRO A 1 108 ? 44.635 15.901 -44.576 1.00 48.94 108 PRO A CA 1
ATOM 841 C C . PRO A 1 108 ? 44.690 16.920 -45.725 1.00 48.94 108 PRO A C 1
ATOM 843 O O . PRO A 1 108 ? 45.751 17.161 -46.292 1.00 48.94 108 PRO A O 1
ATOM 846 N N . GLY A 1 109 ? 43.573 17.610 -45.988 1.00 36.28 109 GLY A N 1
ATOM 847 C CA . GLY A 1 109 ? 43.609 18.948 -46.595 1.00 36.28 109 GLY A CA 1
ATOM 848 C C . GLY A 1 109 ? 42.594 19.256 -47.705 1.00 36.28 109 GLY A C 1
ATOM 849 O O . GLY A 1 109 ? 42.773 18.814 -48.829 1.00 36.28 109 GLY A O 1
ATOM 850 N N . ARG A 1 110 ? 41.660 20.173 -47.374 1.00 36.59 110 ARG A N 1
ATOM 851 C CA . ARG A 1 110 ? 40.998 21.208 -48.221 1.00 36.59 110 ARG A CA 1
ATOM 852 C C . ARG A 1 110 ? 40.088 20.751 -49.388 1.00 36.59 110 ARG A C 1
ATOM 854 O O . ARG A 1 110 ? 40.470 19.921 -50.185 1.00 36.59 110 ARG A O 1
ATOM 861 N N . ALA A 1 111 ? 38.916 21.348 -49.643 1.00 35.12 111 ALA A N 1
ATOM 862 C CA . ALA A 1 111 ? 38.237 22.500 -49.043 1.00 35.12 111 ALA A CA 1
ATOM 863 C C . ALA A 1 111 ? 36.748 22.566 -49.463 1.00 35.12 111 ALA A C 1
ATOM 865 O O . ALA A 1 111 ? 36.381 22.091 -50.531 1.00 35.12 111 ALA A O 1
ATOM 866 N N . SER A 1 112 ? 35.990 23.324 -48.663 1.00 38.12 112 SER A N 1
ATOM 867 C CA . SER A 1 112 ? 34.899 24.226 -49.074 1.00 38.12 112 SER A CA 1
ATOM 868 C C . SER A 1 112 ? 33.513 23.637 -49.332 1.00 38.12 112 SER A C 1
ATOM 870 O O . SER A 1 112 ? 33.189 23.201 -50.430 1.00 38.12 112 SER A O 1
ATOM 872 N N . GLY A 1 113 ? 32.643 23.783 -48.329 1.00 38.16 113 GLY A N 1
ATOM 873 C CA . GLY A 1 113 ? 31.206 23.627 -48.520 1.00 38.16 113 GLY A CA 1
ATOM 874 C C . GLY A 1 113 ? 30.336 23.767 -47.275 1.00 38.16 113 GLY A C 1
ATOM 875 O O . GLY A 1 113 ? 29.308 23.113 -47.241 1.00 38.16 113 GLY A O 1
ATOM 876 N N . MET A 1 114 ? 30.70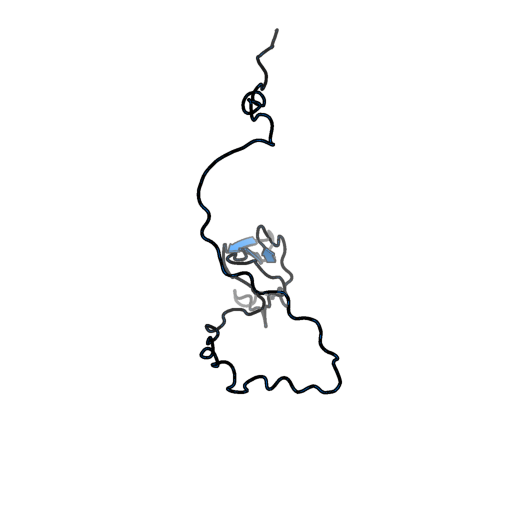0 24.561 -46.256 1.00 41.53 114 MET A N 1
ATOM 877 C CA . MET A 1 114 ? 29.727 25.019 -45.248 1.00 41.53 114 MET A CA 1
ATOM 878 C C . MET A 1 114 ? 30.057 26.432 -44.764 1.00 41.53 114 MET A C 1
ATOM 880 O O . MET A 1 114 ? 31.086 26.687 -44.140 1.00 41.53 114 MET A O 1
ATOM 884 N N . THR A 1 115 ? 29.162 27.354 -45.087 1.00 43.19 115 THR A N 1
ATOM 885 C CA . THR A 1 115 ? 29.130 28.742 -44.636 1.00 43.19 115 THR A CA 1
ATOM 886 C C . THR A 1 115 ? 28.855 28.838 -43.131 1.00 43.19 115 THR A C 1
ATOM 888 O O . THR A 1 115 ? 27.815 28.407 -42.647 1.00 43.19 115 THR A O 1
ATOM 891 N N . THR A 1 116 ? 29.823 29.437 -42.431 1.00 41.75 116 THR A N 1
ATOM 892 C CA . THR A 1 116 ? 29.678 30.402 -41.323 1.00 41.75 116 THR A CA 1
ATOM 893 C C . THR A 1 116 ? 28.826 30.014 -40.107 1.00 41.75 116 THR A C 1
ATOM 895 O O . THR A 1 116 ? 27.634 30.299 -40.031 1.00 41.75 116 THR A O 1
ATOM 898 N N . LEU A 1 117 ? 29.512 29.526 -39.069 1.00 43.12 117 LEU A N 1
ATOM 899 C CA . LEU A 1 117 ? 29.165 29.804 -37.674 1.00 43.12 117 LEU A CA 1
ATOM 900 C C . LEU A 1 117 ? 29.555 31.253 -37.352 1.00 43.12 117 LEU A C 1
ATOM 902 O O . LEU A 1 117 ? 30.733 31.603 -37.420 1.00 43.12 117 LEU A O 1
ATOM 906 N N . SER A 1 118 ? 28.598 32.096 -36.971 1.00 36.38 118 SER A N 1
ATOM 907 C CA . SER A 1 118 ? 28.870 33.365 -36.285 1.00 36.38 118 SER A CA 1
ATOM 908 C C . SER A 1 118 ? 27.680 33.746 -35.406 1.00 36.38 118 SER A C 1
ATOM 910 O O . SER A 1 118 ? 26.665 34.211 -35.900 1.00 36.38 118 SER A O 1
ATOM 912 N N . ALA A 1 119 ? 27.852 33.538 -34.100 1.00 45.53 119 ALA A N 1
ATOM 913 C CA . ALA A 1 119 ? 27.204 34.277 -33.018 1.00 45.53 119 ALA A CA 1
ATOM 914 C C . ALA A 1 119 ? 25.661 34.364 -33.002 1.00 45.53 119 ALA A C 1
ATOM 916 O O . ALA A 1 119 ? 25.083 35.384 -33.352 1.00 45.53 119 ALA A O 1
ATOM 917 N N . GLU A 1 120 ? 25.011 33.373 -32.385 1.00 41.78 120 GLU A N 1
ATOM 918 C CA . GLU A 1 120 ? 23.794 33.641 -31.598 1.00 41.78 120 GLU A CA 1
ATOM 919 C C . GLU A 1 120 ? 23.746 32.799 -30.306 1.00 41.78 120 GLU A C 1
ATOM 921 O O . GLU A 1 120 ? 22.749 32.199 -29.922 1.00 41.78 120 GLU A O 1
ATOM 926 N N . ILE A 1 121 ? 24.874 32.761 -29.593 1.00 49.03 121 ILE A N 1
ATOM 927 C CA . ILE A 1 121 ? 24.919 32.438 -28.160 1.00 49.03 121 ILE A CA 1
ATOM 928 C C . ILE A 1 121 ? 25.298 33.735 -27.445 1.00 49.03 121 ILE A C 1
ATOM 930 O O . ILE A 1 121 ? 26.446 33.918 -27.060 1.00 49.03 121 ILE A O 1
ATOM 934 N N . SER A 1 122 ? 24.362 34.688 -27.379 1.00 45.75 122 SER A N 1
ATOM 935 C CA . SER A 1 122 ? 24.329 35.802 -26.408 1.00 45.75 122 SER A CA 1
ATOM 936 C C . SER A 1 122 ? 23.154 36.740 -26.704 1.00 45.75 122 SER A C 1
ATOM 938 O O . SER A 1 122 ? 23.343 37.836 -27.214 1.00 45.75 122 SER A O 1
ATOM 940 N N . SER A 1 123 ? 21.923 36.321 -26.391 1.00 43.88 123 SER A N 1
ATOM 941 C CA . SER A 1 123 ? 20.809 37.280 -26.210 1.00 43.88 123 SER A CA 1
ATOM 942 C C . SER A 1 123 ? 19.597 36.753 -25.428 1.00 43.88 123 SER A C 1
ATOM 944 O O . SER A 1 123 ? 18.728 37.541 -25.067 1.00 43.88 123 SER A O 1
ATOM 946 N N . ARG A 1 124 ? 19.526 35.468 -25.041 1.00 50.72 124 ARG A N 1
ATOM 947 C CA . ARG A 1 124 ? 18.408 34.950 -24.217 1.00 50.72 124 ARG A CA 1
ATOM 948 C C . ARG A 1 124 ? 18.584 35.116 -22.703 1.00 50.72 124 ARG A C 1
ATOM 950 O O . ARG A 1 124 ? 18.106 34.294 -21.930 1.00 50.72 124 ARG A O 1
ATOM 957 N N . LEU A 1 125 ? 19.208 36.213 -22.281 1.00 48.50 125 LEU A N 1
ATOM 958 C CA . LEU A 1 125 ? 19.129 36.699 -20.905 1.00 48.50 125 LEU A CA 1
ATOM 959 C C . LEU A 1 125 ? 18.895 38.218 -20.924 1.00 48.50 125 LEU A C 1
ATOM 961 O O . LEU A 1 125 ? 19.817 39.016 -20.814 1.00 48.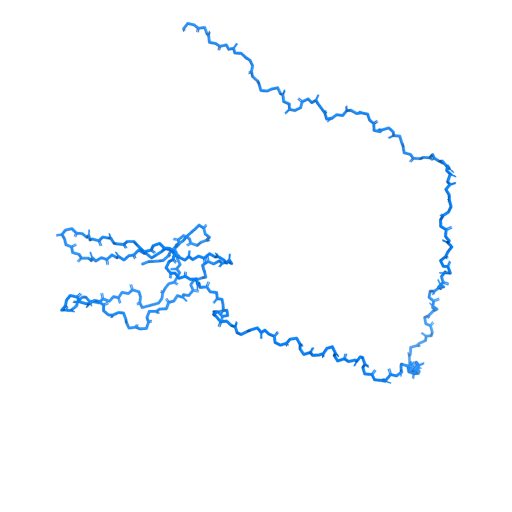50 125 LEU A O 1
ATOM 965 N N . SER A 1 126 ? 17.638 38.620 -21.096 1.00 42.38 126 SER A N 1
ATOM 966 C CA . SER A 1 126 ? 17.179 39.961 -20.726 1.00 42.38 126 SER A CA 1
ATOM 967 C C . SER A 1 126 ? 15.834 39.829 -20.024 1.00 42.38 126 SER A C 1
ATOM 969 O O . SER A 1 126 ? 14.762 40.093 -20.565 1.00 42.38 126 SER A O 1
ATOM 971 N N . SER A 1 127 ? 15.890 39.321 -18.796 1.00 38.41 127 SER A N 1
ATOM 972 C CA . SER A 1 127 ? 14.839 39.536 -17.815 1.00 38.41 127 SER A CA 1
ATOM 973 C C . SER A 1 127 ? 14.933 40.982 -17.324 1.00 38.41 127 SER A C 1
ATOM 975 O O . SER A 1 127 ? 15.923 41.357 -16.704 1.00 38.41 127 SER A O 1
ATOM 977 N N . LYS A 1 128 ? 13.883 41.755 -17.622 1.00 40.12 128 LYS A N 1
ATOM 978 C CA . LYS A 1 128 ? 13.234 42.766 -16.767 1.00 40.12 128 LYS A CA 1
ATOM 979 C C . LYS A 1 128 ? 14.154 43.702 -15.955 1.00 40.12 128 LYS A C 1
ATOM 981 O O . LYS A 1 128 ? 14.744 43.311 -14.953 1.00 40.12 128 LYS A O 1
ATOM 986 N N . ARG A 1 129 ? 14.142 44.990 -16.311 1.00 38.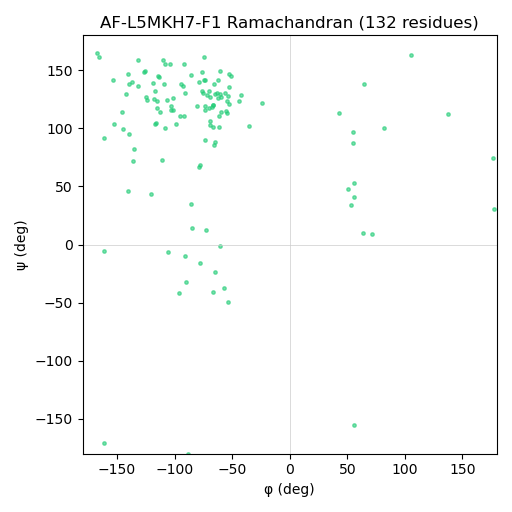69 129 ARG A N 1
ATOM 987 C CA . ARG A 1 129 ? 14.542 46.108 -15.435 1.00 38.69 129 ARG A CA 1
ATOM 988 C C . ARG A 1 129 ? 13.315 46.952 -15.028 1.00 38.69 129 ARG A C 1
ATOM 990 O O . ARG A 1 129 ? 12.273 46.812 -15.665 1.00 38.69 129 ARG A O 1
ATOM 997 N N . PRO A 1 130 ? 13.420 47.717 -13.925 1.00 46.03 130 PRO A N 1
ATOM 998 C CA . PRO A 1 130 ? 12.384 47.892 -12.908 1.00 46.03 130 PRO A CA 1
ATOM 999 C C . PRO A 1 130 ? 11.466 49.087 -13.178 1.00 46.03 130 PRO A C 1
ATOM 1001 O O . PRO A 1 130 ? 11.875 50.059 -13.808 1.00 46.03 130 PRO A O 1
ATOM 1004 N N . GLY A 1 131 ? 10.248 49.026 -12.644 1.00 39.78 131 GLY A N 1
ATOM 1005 C CA . GLY A 1 131 ? 9.302 50.134 -12.649 1.00 3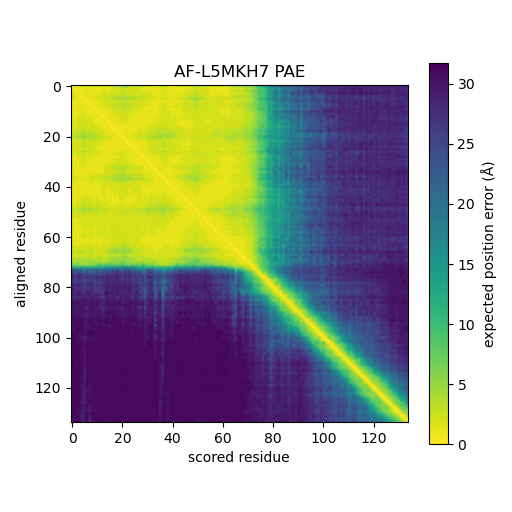9.78 131 GLY A CA 1
ATOM 1006 C C . GLY A 1 131 ? 8.226 49.922 -11.593 1.00 39.78 131 GLY A C 1
ATOM 1007 O O . GLY A 1 131 ? 7.219 49.298 -11.896 1.00 39.78 131 GLY A O 1
ATOM 1008 N N . ASP A 1 132 ? 8.463 50.455 -10.393 1.00 41.84 132 ASP A N 1
ATOM 1009 C CA . ASP A 1 132 ? 7.418 50.791 -9.425 1.00 41.84 132 ASP A CA 1
ATOM 1010 C C . ASP A 1 132 ? 7.438 52.314 -9.253 1.00 41.84 132 ASP A C 1
ATOM 1012 O O . ASP A 1 132 ? 8.478 52.915 -8.975 1.00 41.84 132 ASP A O 1
ATOM 1016 N N . THR A 1 133 ? 6.286 52.934 -9.493 1.00 45.06 133 THR A N 1
ATOM 1017 C CA . THR A 1 133 ? 5.971 54.327 -9.164 1.00 45.06 133 THR A CA 1
ATOM 1018 C C . THR A 1 133 ? 4.804 54.280 -8.183 1.00 45.06 133 THR A C 1
ATOM 1020 O O . THR A 1 133 ? 3.799 53.669 -8.528 1.00 45.06 133 THR A O 1
ATOM 1023 N N . LEU A 1 134 ? 5.001 54.929 -7.027 1.00 43.44 134 LEU A N 1
ATOM 1024 C CA . LEU A 1 134 ? 4.053 55.335 -5.969 1.00 43.44 134 LEU A CA 1
ATOM 1025 C C . LEU A 1 134 ? 3.045 54.297 -5.445 1.00 43.44 134 LEU A C 1
ATOM 1027 O O . LEU A 1 134 ? 2.042 54.012 -6.130 1.00 43.44 134 LEU A O 1
#

Foldseek 3Di:
DKDDPVGRDFDKDQLDFDADPNDGDRDPIDTPGFQDDVGAIKDWDWDVDVVIDIDIRPRPGGDDPCHDDDPDPPPPPPPDPP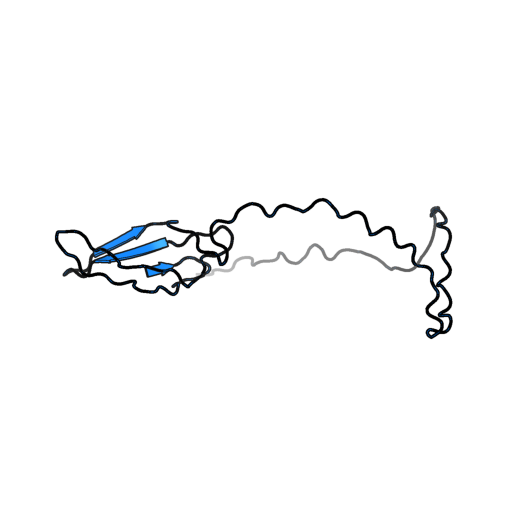DDCPPPPVPDPDDDDPDDDDDDDDDDDDDDDDDDDDDDPPDPDDPDDDDDDD

Mean predicted aligned error: 17.97 Å

Sequence (134 aa):
MAGNDENYSAELRNATAAMKNQVARFNDLRFVGRSGRGKSFTLTITVFTNPPQVATYHRAIKITVDGPREPRNTRQIQPSPPWSYDQSYQYLGSIASPSVHPATPISPGRASGMTTLSAEISSRLSSKRPGDTL

Secondary structure (DSSP, 8-state):
-EE-SS-SS--EES----EETTEE--SS-EE-S---TT--EEEEEEE--SS-EEEEEEEEE---TT-S-PPP---------S-------TTS--PPPP-----PPP--------------SS-S----------

pLDDT: mean 75.64, std 25.18, range [35.12, 98.88]